Protein AF-A0AAW9DNQ5-F1 (afdb_monomer_lite)

InterPro domains:
  IPR019704 Flagellar assembly regulator 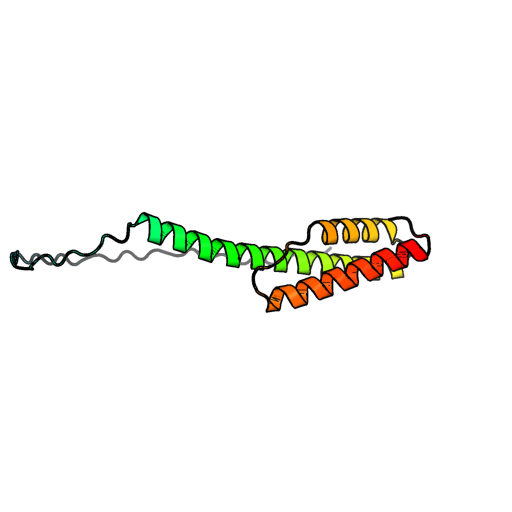FliX, class II [PF10768] (3-126)

Radius of gyration: 28.7 Å; chains: 1; bounding box: 38×47×78 Å

Organism: Acidiphilium acidophilum (NCBI:txid76588)

Sequence (133 aa):
MTRITGLGRISAIRNAKGTAQAVAGGFRVAEGGSALPLAATSPLGGLLAVQEVFGSQTRDRAAQLSGETVLGALGGLQAASMAGNDGQALAHLHDAVGAMIEPDDPALRRIIGAIRLRARVELARYRAIGAPV

Secondary structure (DSSP, 8-state):
------------------------------------------HHHHHHHHHHHHHHHHHHHHHHHHHHHHHHHHHHHHHHHHHT-HHHHHHHHHHHHHTPPPPSSHHHHHHHHHHHHHHHHHHHHHHHTT---

Foldseek 3Di:
DDDDDDDDDDDDDDDDDDDDDDDDDDDDDDDDDPDDPPPPPPVVVVVVVVVVVVVQVVLLVQLVVLLVQLVVLVVVQVVCVVVVNNQVSLVSNVVSLVPHGQHPDPVSNVVSVVSSVVSVVVNVVCVVVVHDD

pLDDT: mean 76.14, std 22.12, range [38.34, 98.5]

Structure (mmCIF, N/CA/C/O backbone):
data_AF-A0AAW9DNQ5-F1
#
_entry.id   AF-A0AAW9DNQ5-F1
#
loop_
_atom_site.group_PDB
_atom_site.id
_atom_site.type_symbol
_atom_site.label_atom_id
_atom_site.label_alt_id
_atom_site.label_comp_id
_atom_site.label_asym_id
_atom_site.label_entity_id
_atom_site.label_seq_id
_atom_site.pdbx_PDB_ins_code
_atom_site.Cartn_x
_atom_site.Cartn_y
_atom_site.Cartn_z
_atom_site.occupancy
_atom_site.B_iso_or_equiv
_atom_site.auth_seq_id
_atom_site.auth_comp_id
_atom_site.auth_asym_id
_atom_site.auth_atom_id
_atom_site.pdbx_PDB_model_num
ATOM 1 N N . MET A 1 1 ? 10.300 35.439 -9.929 1.00 38.66 1 MET A N 1
ATOM 2 C CA . MET A 1 1 ? 10.492 35.982 -8.565 1.00 38.66 1 MET A CA 1
ATOM 3 C C . MET A 1 1 ? 9.173 35.846 -7.826 1.00 38.66 1 MET A C 1
ATOM 5 O O . MET A 1 1 ? 8.280 36.650 -8.057 1.00 38.66 1 MET A O 1
ATOM 9 N N . THR A 1 2 ? 9.013 34.804 -7.012 1.00 48.41 2 THR A N 1
ATOM 10 C CA . THR A 1 2 ? 7.705 34.437 -6.443 1.00 48.41 2 THR A CA 1
ATOM 11 C C . THR A 1 2 ? 7.793 34.487 -4.921 1.00 48.41 2 THR A C 1
ATOM 13 O O . THR A 1 2 ? 8.558 33.741 -4.316 1.00 48.41 2 THR A O 1
ATOM 16 N N . ARG A 1 3 ? 7.059 35.434 -4.321 1.00 48.47 3 ARG A N 1
ATOM 17 C CA . ARG A 1 3 ? 6.917 35.630 -2.871 1.00 48.47 3 ARG A CA 1
ATOM 18 C C . ARG A 1 3 ? 5.901 34.628 -2.327 1.00 48.47 3 ARG A C 1
ATOM 20 O O . ARG A 1 3 ? 4.796 34.544 -2.852 1.00 48.47 3 ARG A O 1
ATOM 27 N N . ILE A 1 4 ? 6.267 33.916 -1.265 1.00 53.59 4 ILE A N 1
ATOM 28 C CA . ILE A 1 4 ? 5.344 33.075 -0.500 1.00 53.59 4 ILE A CA 1
ATOM 29 C C . ILE A 1 4 ? 4.783 33.927 0.640 1.00 53.59 4 ILE A C 1
ATOM 31 O O . ILE A 1 4 ? 5.520 34.425 1.490 1.00 53.59 4 ILE A O 1
ATOM 35 N N . THR A 1 5 ? 3.469 34.118 0.602 1.00 58.47 5 THR A N 1
ATOM 36 C CA . THR A 1 5 ? 2.667 34.890 1.551 1.00 58.47 5 THR A CA 1
ATOM 37 C C . THR A 1 5 ? 1.913 33.923 2.459 1.00 58.47 5 THR A C 1
ATOM 39 O O . THR A 1 5 ? 1.239 33.029 1.960 1.00 58.47 5 THR A O 1
ATOM 42 N N . GLY A 1 6 ? 1.953 34.168 3.773 1.00 42.50 6 GLY A N 1
ATOM 43 C CA . GLY A 1 6 ? 0.887 33.761 4.695 1.00 42.50 6 GLY A CA 1
ATOM 44 C C . GLY A 1 6 ? 1.216 32.630 5.670 1.00 42.50 6 GLY A C 1
ATOM 45 O O . GLY A 1 6 ? 0.739 31.515 5.505 1.00 42.50 6 GLY A O 1
ATOM 46 N N . LEU A 1 7 ? 1.922 32.948 6.761 1.00 50.47 7 LEU A N 1
ATOM 47 C CA . LEU A 1 7 ? 1.793 32.198 8.014 1.00 50.47 7 LEU A CA 1
ATOM 48 C C . LEU A 1 7 ? 0.756 32.912 8.887 1.00 50.47 7 LEU A C 1
ATOM 50 O O . LEU A 1 7 ? 0.969 34.033 9.356 1.00 50.47 7 LEU A O 1
ATOM 54 N N . GLY A 1 8 ? -0.401 32.268 9.028 1.00 39.94 8 GLY A N 1
ATOM 55 C CA . GLY A 1 8 ? -1.503 32.704 9.875 1.00 39.94 8 GLY A CA 1
ATOM 56 C C . GLY A 1 8 ? -1.114 32.693 11.351 1.00 39.94 8 GLY A C 1
ATOM 57 O O . GLY A 1 8 ? -0.495 31.759 11.854 1.00 39.94 8 GLY A O 1
ATOM 58 N N . ARG A 1 9 ? -1.484 33.776 12.031 1.00 46.16 9 ARG A N 1
ATOM 59 C CA . ARG A 1 9 ? -1.267 34.049 13.451 1.00 46.16 9 ARG A CA 1
ATOM 60 C C . ARG A 1 9 ? -2.047 33.054 14.314 1.00 46.16 9 ARG A C 1
ATOM 62 O O . ARG A 1 9 ? -3.271 33.016 14.237 1.00 46.16 9 ARG A O 1
ATOM 69 N N . ILE A 1 10 ? -1.361 32.320 15.188 1.00 48.88 10 ILE A N 1
ATOM 70 C CA . ILE A 1 10 ? -2.010 31.611 16.297 1.00 48.88 10 ILE A CA 1
ATOM 71 C C . ILE A 1 10 ? -2.187 32.629 17.426 1.00 48.88 10 ILE A C 1
ATOM 73 O O . ILE A 1 10 ? -1.230 33.029 18.087 1.00 48.88 10 ILE A O 1
ATOM 77 N N . SER A 1 11 ? -3.419 33.109 17.585 1.00 47.91 11 SER A N 1
ATOM 78 C CA . SER A 1 11 ? -3.811 33.989 18.683 1.00 47.91 11 SER A CA 1
ATOM 79 C C . SER A 1 11 ? -3.728 33.251 20.017 1.00 47.91 11 SER A C 1
ATOM 81 O O . SER A 1 11 ? -4.289 32.171 20.188 1.00 47.91 11 SER A O 1
ATOM 83 N N . ALA A 1 12 ? -3.037 33.877 20.966 1.00 46.91 12 ALA A N 1
ATOM 84 C CA . ALA A 1 12 ? -2.900 33.448 22.348 1.00 46.91 12 ALA A CA 1
ATOM 85 C C . ALA A 1 12 ? -4.264 33.295 23.046 1.00 46.91 12 ALA A C 1
ATOM 87 O O . ALA A 1 12 ? -5.072 34.228 23.066 1.00 46.91 12 ALA A O 1
ATOM 88 N N . ILE A 1 13 ? -4.485 32.143 23.682 1.00 50.28 13 ILE A N 1
ATOM 89 C CA . ILE A 1 13 ? -5.603 31.933 24.603 1.00 50.28 13 ILE A CA 1
ATOM 90 C C . ILE A 1 13 ? -5.226 32.582 25.941 1.00 50.28 13 ILE A C 1
ATOM 92 O O . ILE A 1 13 ? -4.349 32.117 26.667 1.00 50.28 13 ILE A O 1
ATOM 96 N N . ARG A 1 14 ? -5.875 33.713 26.234 1.00 48.34 14 ARG A N 1
ATOM 97 C CA . ARG A 1 14 ? -5.830 34.425 27.516 1.00 48.34 14 ARG A CA 1
ATOM 98 C C . ARG A 1 14 ? -6.705 33.670 28.521 1.00 48.34 14 ARG A C 1
ATOM 100 O O . ARG A 1 14 ? -7.923 33.675 28.381 1.00 48.34 14 ARG A O 1
ATOM 107 N N . ASN A 1 15 ? -6.100 33.073 29.547 1.00 48.44 15 ASN A N 1
ATOM 108 C CA . ASN A 1 15 ? -6.840 32.582 30.710 1.00 48.44 15 ASN A CA 1
ATOM 109 C C . ASN A 1 15 ? -7.339 33.779 31.529 1.00 48.44 15 ASN A C 1
ATOM 111 O O . ASN A 1 15 ? -6.552 34.534 32.103 1.00 48.44 15 ASN A O 1
ATOM 115 N N . ALA A 1 16 ? -8.657 33.969 31.531 1.00 47.88 16 ALA A N 1
ATOM 116 C CA . ALA A 1 16 ? -9.335 34.977 32.325 1.00 47.88 16 ALA A CA 1
ATOM 117 C C . ALA A 1 16 ? -9.365 34.561 33.803 1.00 47.88 16 ALA A C 1
ATOM 119 O O . ALA A 1 16 ? -9.721 33.445 34.172 1.00 47.88 16 ALA A O 1
ATOM 120 N N . LYS A 1 17 ? -8.961 35.517 34.631 1.00 42.25 17 LYS A N 1
ATOM 121 C CA . LYS A 1 17 ? -8.856 35.488 36.083 1.00 42.25 17 LYS A CA 1
ATOM 122 C C . LYS A 1 17 ? -10.260 35.646 36.682 1.00 42.25 17 LYS A C 1
ATOM 124 O O . LYS A 1 17 ? -10.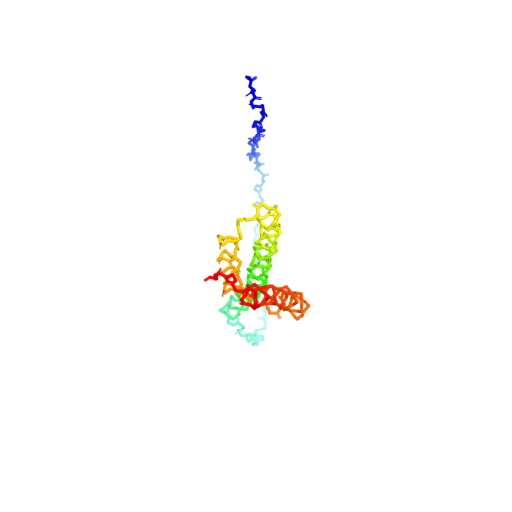783 36.754 36.713 1.00 42.25 17 LYS A O 1
ATOM 129 N N . GLY A 1 18 ? -10.871 34.546 37.119 1.00 44.25 18 GLY A N 1
ATOM 130 C CA . GLY A 1 18 ? -12.120 34.547 37.885 1.00 44.25 18 GLY A CA 1
ATOM 131 C C . GLY A 1 18 ? -11.828 34.516 39.383 1.00 44.25 18 GLY A C 1
ATOM 132 O O . GLY A 1 18 ? -11.438 33.486 39.922 1.00 44.25 18 GLY A O 1
ATOM 133 N N . THR A 1 19 ? -11.968 35.661 40.044 1.00 43.88 19 THR A N 1
ATOM 134 C CA . THR A 1 19 ? -11.915 35.812 41.502 1.00 43.88 19 THR A CA 1
ATOM 135 C C . THR A 1 19 ? -13.300 35.668 42.131 1.00 43.88 19 THR A C 1
ATOM 137 O O . THR A 1 19 ? -14.264 36.204 41.596 1.00 43.88 19 THR A O 1
ATOM 140 N N . ALA A 1 20 ? -13.295 35.080 43.334 1.00 43.16 20 ALA A N 1
ATOM 141 C CA . ALA A 1 20 ? -14.313 35.093 44.390 1.00 43.16 20 ALA A CA 1
ATOM 142 C C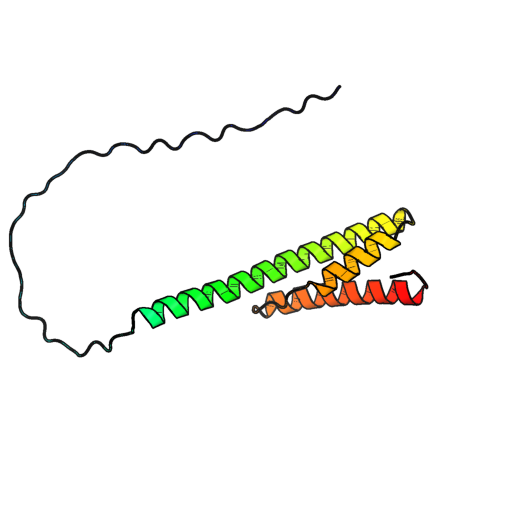 . ALA A 1 20 ? -15.534 34.173 44.208 1.00 43.16 20 ALA A C 1
ATOM 144 O O . ALA A 1 20 ? -16.368 34.395 43.345 1.00 43.16 20 ALA A O 1
ATOM 145 N N . GLN A 1 21 ? -15.701 33.212 45.126 1.00 47.22 21 GLN A N 1
ATOM 146 C CA . GLN A 1 21 ? -16.545 33.436 46.307 1.00 47.22 21 GLN A CA 1
ATOM 147 C C . GLN A 1 21 ? -16.286 32.345 47.359 1.00 47.22 21 GLN A C 1
ATOM 149 O O . GLN A 1 21 ? -16.518 31.161 47.127 1.00 47.22 21 GLN A O 1
ATOM 154 N N . ALA A 1 22 ? -15.771 32.752 48.519 1.00 48.47 22 ALA A N 1
ATOM 155 C CA . ALA A 1 22 ? -15.719 31.912 49.705 1.00 48.47 22 ALA A CA 1
ATOM 156 C C . ALA A 1 22 ? -17.140 31.778 50.266 1.00 48.47 22 ALA A C 1
ATOM 158 O O . ALA A 1 22 ? -17.753 32.780 50.633 1.00 48.47 22 ALA A O 1
ATOM 159 N N . VAL A 1 23 ? -17.652 30.551 50.344 1.00 51.50 23 VAL A N 1
ATOM 160 C CA . VAL A 1 23 ? -18.833 30.227 51.149 1.00 51.50 23 VAL A CA 1
ATOM 161 C C . VAL A 1 23 ? -18.341 29.472 52.372 1.00 51.50 23 VAL A C 1
ATOM 163 O O . VAL A 1 23 ? -18.025 28.286 52.321 1.00 51.50 23 VAL A O 1
ATOM 166 N N . ALA A 1 24 ? -18.232 30.208 53.474 1.00 49.72 24 ALA A N 1
ATOM 167 C CA . ALA A 1 24 ? -18.169 29.646 54.808 1.00 49.72 24 ALA A CA 1
ATOM 168 C C . ALA A 1 24 ? -19.566 29.110 55.162 1.00 49.72 24 ALA A C 1
ATOM 170 O O . ALA A 1 24 ? -20.521 29.877 55.260 1.00 49.72 24 ALA A O 1
ATOM 171 N N . GLY A 1 25 ? -19.684 27.796 55.338 1.00 51.50 25 GLY A N 1
ATOM 172 C CA . GLY A 1 25 ? -20.906 27.128 55.782 1.00 51.50 25 GLY A CA 1
ATOM 173 C C . GLY A 1 25 ? -20.544 25.807 56.450 1.00 51.50 25 GLY A C 1
ATOM 174 O O . GLY A 1 25 ? -20.099 24.875 55.790 1.00 51.50 25 GLY A O 1
ATOM 175 N N . GLY A 1 26 ? -20.648 25.767 57.777 1.00 58.72 26 GLY A N 1
ATOM 176 C CA . GLY A 1 26 ? -20.273 24.624 58.597 1.00 58.72 26 GLY A CA 1
ATOM 177 C C . GLY A 1 26 ? -21.319 23.503 58.657 1.00 58.72 26 GLY A C 1
ATOM 178 O O . GLY A 1 26 ? -22.515 23.743 58.553 1.00 58.72 26 GLY A O 1
ATOM 179 N N . PHE A 1 27 ? -20.786 22.309 58.947 1.00 38.34 27 PHE A N 1
ATOM 180 C CA . PHE A 1 27 ? -21.344 21.176 59.706 1.00 38.34 27 PHE A CA 1
ATOM 181 C C . PHE A 1 27 ? -22.540 20.380 59.123 1.00 38.34 27 PHE A C 1
ATOM 183 O O . PHE A 1 27 ? -23.679 20.829 59.167 1.00 38.34 27 PHE A O 1
ATOM 190 N N . ARG A 1 28 ? -22.321 19.102 58.759 1.00 53.38 28 ARG A N 1
ATOM 191 C CA . ARG A 1 28 ? -22.546 17.909 59.622 1.00 53.38 28 ARG A CA 1
ATOM 192 C C . ARG A 1 28 ? -22.280 16.598 58.870 1.00 53.38 28 ARG A C 1
ATOM 194 O O . ARG A 1 28 ? -22.666 16.443 57.718 1.00 53.38 28 ARG A O 1
ATOM 201 N N . VAL A 1 29 ? -21.656 15.650 59.568 1.00 51.66 29 VAL A N 1
ATOM 202 C CA . VAL A 1 29 ? -21.530 14.239 59.176 1.00 51.66 29 VAL A CA 1
ATOM 203 C C . VAL A 1 29 ? -22.832 13.524 59.534 1.00 51.66 29 VAL A C 1
ATOM 205 O O . VAL A 1 29 ? -23.277 13.605 60.678 1.00 51.66 29 VAL A O 1
ATOM 208 N N . ALA A 1 30 ? -23.431 12.828 58.568 1.00 50.88 30 ALA A N 1
ATOM 209 C CA . ALA A 1 30 ? -24.432 11.802 58.830 1.00 50.88 30 ALA A CA 1
ATOM 210 C C . ALA A 1 30 ? -23.722 10.441 58.823 1.00 50.88 30 ALA A C 1
ATOM 212 O O . ALA A 1 30 ? -23.404 9.902 57.764 1.00 50.88 30 ALA A O 1
ATOM 213 N N . GLU A 1 31 ? -23.434 9.910 60.010 1.00 53.22 31 GLU A N 1
ATOM 214 C CA . GLU A 1 31 ? -23.166 8.484 60.190 1.00 53.22 31 GLU A CA 1
ATOM 215 C C . GLU A 1 31 ? -24.489 7.729 60.039 1.00 53.22 31 GLU A C 1
ATOM 217 O O . GLU A 1 31 ? -25.462 8.032 60.729 1.00 53.22 31 GLU A O 1
ATOM 222 N N . GLY A 1 32 ? -24.534 6.754 59.129 1.00 53.16 32 GLY A N 1
ATOM 223 C CA . GLY A 1 32 ? -25.691 5.868 58.998 1.00 53.16 32 GLY A CA 1
ATOM 224 C C . GLY A 1 32 ? -25.974 5.398 57.577 1.00 53.16 32 GLY A C 1
ATOM 225 O O . GLY A 1 32 ? -27.073 5.599 57.074 1.00 53.16 32 GLY A O 1
ATOM 226 N N . GLY A 1 33 ? -24.998 4.761 56.927 1.00 45.62 33 GLY A N 1
ATOM 227 C CA . GLY A 1 33 ? -25.203 4.031 55.677 1.00 45.62 33 GLY A CA 1
ATOM 228 C C . GLY A 1 33 ? -24.685 2.610 55.834 1.00 45.62 33 GLY A C 1
ATOM 229 O O . GLY A 1 33 ? -23.479 2.393 55.818 1.00 45.62 33 GLY A O 1
ATOM 230 N N . SER A 1 34 ? -25.601 1.662 56.037 1.00 46.09 34 SER A N 1
ATOM 231 C CA . SER A 1 34 ? -25.336 0.222 56.064 1.00 46.09 34 SER A CA 1
ATOM 232 C C . SER A 1 34 ? -24.483 -0.180 54.856 1.00 46.09 34 SER A C 1
ATOM 234 O O . SER A 1 34 ? -24.891 -0.001 53.708 1.00 46.09 34 SER A O 1
ATOM 236 N N . ALA A 1 35 ? -23.274 -0.675 55.123 1.00 45.78 35 ALA A N 1
ATOM 237 C CA . ALA A 1 35 ? -22.356 -1.144 54.101 1.00 45.78 35 ALA A CA 1
ATOM 238 C C . ALA A 1 35 ? -22.896 -2.443 53.487 1.00 45.78 35 ALA A C 1
ATOM 240 O O . ALA A 1 35 ? -22.683 -3.537 54.008 1.00 45.78 35 ALA A O 1
ATOM 241 N N . LEU A 1 36 ? -23.591 -2.320 52.357 1.00 53.78 36 LEU A N 1
ATOM 242 C CA . LEU A 1 36 ? -23.678 -3.415 51.398 1.00 53.78 36 LEU A CA 1
ATOM 243 C C . LEU A 1 36 ? -22.254 -3.714 50.903 1.00 53.78 36 LEU A C 1
ATOM 245 O O . LEU A 1 36 ? -21.491 -2.767 50.681 1.00 53.78 36 LEU A O 1
ATOM 249 N N . PRO A 1 37 ? -21.868 -4.989 50.716 1.00 46.44 37 PRO A N 1
ATOM 250 C CA . PRO A 1 37 ? -20.580 -5.318 50.135 1.00 46.44 37 PRO A CA 1
ATOM 251 C C . PRO A 1 37 ? -20.601 -4.867 48.675 1.00 46.44 37 PRO A C 1
ATOM 253 O O . PRO A 1 37 ? -21.056 -5.580 47.782 1.00 46.44 37 PRO A O 1
ATOM 256 N N . LEU A 1 38 ? -20.126 -3.647 48.432 1.00 48.75 38 LEU A N 1
ATOM 257 C CA . LEU A 1 38 ? -19.744 -3.206 47.107 1.00 48.75 38 LEU A CA 1
ATOM 258 C C . LEU A 1 38 ? -18.535 -4.066 46.748 1.00 48.75 38 LEU A C 1
ATOM 260 O O . LEU A 1 38 ? -17.436 -3.850 47.262 1.00 48.75 38 LEU A O 1
ATOM 264 N N . ALA A 1 39 ? -18.764 -5.105 45.942 1.00 55.09 39 ALA A N 1
ATOM 265 C CA . ALA A 1 39 ? -17.691 -5.850 45.313 1.00 55.09 39 ALA A CA 1
ATOM 266 C C . ALA A 1 39 ? -16.758 -4.814 44.688 1.00 55.09 39 ALA A C 1
ATOM 268 O O . ALA A 1 39 ? -17.160 -4.066 43.797 1.00 55.09 39 ALA A O 1
ATOM 269 N N . ALA A 1 40 ? -15.550 -4.709 45.237 1.00 53.00 40 ALA A N 1
ATOM 270 C CA . ALA A 1 40 ? -14.548 -3.791 44.754 1.00 53.00 40 ALA A CA 1
ATOM 271 C C . ALA A 1 40 ? -14.217 -4.200 43.317 1.00 53.00 40 ALA A C 1
ATOM 273 O O . ALA A 1 40 ? -13.403 -5.091 43.078 1.00 53.00 40 ALA A O 1
ATOM 274 N N . THR A 1 41 ? -14.861 -3.558 42.343 1.00 54.91 41 THR A N 1
ATOM 275 C CA . THR A 1 41 ? -14.307 -3.428 41.003 1.00 54.91 41 THR A CA 1
ATOM 276 C C . THR A 1 41 ? -12.957 -2.773 41.200 1.00 54.91 41 THR A C 1
ATOM 278 O O . THR A 1 41 ? -12.873 -1.577 41.484 1.00 54.91 41 THR A O 1
ATOM 281 N N . SER A 1 42 ? -11.909 -3.594 41.160 1.00 54.09 42 SER A N 1
ATOM 282 C CA . SER A 1 42 ? -10.541 -3.130 41.288 1.00 54.09 42 SER A CA 1
ATOM 283 C C . SER A 1 42 ? -10.352 -1.972 40.304 1.00 54.09 42 SER A C 1
ATOM 285 O O . SER A 1 42 ? -10.617 -2.156 39.111 1.00 54.09 42 SER A O 1
ATOM 287 N N . PRO A 1 43 ? -9.920 -0.781 40.751 1.00 54.66 43 PRO A N 1
ATOM 288 C CA . PRO A 1 43 ? -9.722 0.372 39.870 1.00 54.66 43 PRO A CA 1
ATOM 289 C C . PRO A 1 43 ? -8.703 0.083 38.751 1.00 54.66 43 PRO A C 1
ATOM 291 O O . PRO A 1 43 ? -8.696 0.757 37.725 1.00 54.66 43 PRO A O 1
ATOM 294 N N . LEU A 1 44 ? -7.898 -0.975 38.905 1.00 57.09 44 LEU A N 1
ATOM 295 C CA . LEU A 1 44 ? -7.028 -1.521 37.863 1.00 57.09 44 LEU A CA 1
ATOM 296 C C . LEU A 1 44 ? -7.804 -2.128 36.682 1.00 57.09 44 LEU A C 1
ATOM 298 O O . LEU A 1 44 ? -7.385 -1.962 35.543 1.00 57.09 44 LEU A O 1
ATOM 302 N N . GLY A 1 45 ? -8.942 -2.787 36.922 1.00 55.72 45 GLY A N 1
ATOM 303 C CA . GLY A 1 45 ? -9.769 -3.373 35.860 1.00 55.72 45 GLY A CA 1
ATOM 304 C C . GLY A 1 45 ? -10.417 -2.313 34.967 1.00 55.72 45 GLY A C 1
ATOM 305 O O . GLY A 1 45 ? -10.466 -2.474 33.752 1.00 55.72 45 GLY A O 1
ATOM 306 N N . GLY A 1 46 ? -10.829 -1.184 35.555 1.00 59.12 46 GLY A N 1
ATOM 307 C CA . GLY A 1 46 ? -11.314 -0.027 34.798 1.00 59.12 46 GLY A CA 1
ATOM 308 C C . GLY A 1 46 ? -10.215 0.639 33.962 1.00 59.12 46 GLY A C 1
ATOM 309 O O . GLY A 1 46 ? -10.462 1.023 32.823 1.00 59.12 46 GLY A O 1
ATOM 310 N N . LEU A 1 47 ? -8.986 0.726 34.485 1.00 56.19 47 LEU A N 1
ATOM 311 C CA . LEU A 1 47 ? -7.846 1.281 33.746 1.00 56.19 47 LEU A CA 1
ATOM 312 C C . LEU A 1 47 ? -7.365 0.371 32.603 1.00 56.19 47 LEU A C 1
ATOM 314 O O . LEU A 1 47 ? -6.974 0.885 31.557 1.00 56.19 47 LEU A O 1
ATOM 318 N N . LEU A 1 48 ? -7.430 -0.954 32.762 1.00 57.06 48 LEU A N 1
ATOM 319 C CA . LEU A 1 48 ? -7.095 -1.909 31.696 1.00 57.06 48 LEU A CA 1
ATOM 320 C C . LEU A 1 48 ? -8.140 -1.912 30.573 1.00 57.06 48 LEU A C 1
ATOM 322 O O . LEU A 1 48 ? -7.773 -1.869 29.401 1.00 57.06 48 LEU A O 1
ATOM 326 N N . ALA A 1 49 ? -9.430 -1.858 30.915 1.00 58.91 49 ALA A N 1
ATOM 327 C CA . ALA A 1 49 ? -10.505 -1.787 29.924 1.00 58.91 49 ALA A CA 1
ATOM 328 C C . ALA A 1 49 ? -10.413 -0.521 29.049 1.00 58.91 49 ALA A C 1
ATOM 330 O O . ALA A 1 49 ? -10.683 -0.559 27.851 1.00 58.91 49 ALA A O 1
ATOM 331 N N . VAL A 1 50 ? -9.976 0.603 29.624 1.00 59.50 50 VAL A N 1
ATOM 332 C CA . VAL A 1 50 ? -9.744 1.842 28.869 1.00 59.50 50 VAL A CA 1
ATOM 333 C C . VAL A 1 50 ? -8.567 1.692 27.893 1.00 59.50 50 VAL A C 1
ATOM 335 O O . VAL A 1 50 ? -8.647 2.185 26.770 1.00 59.50 50 VAL A O 1
ATOM 338 N N . GLN A 1 51 ? -7.504 0.968 28.258 1.00 60.94 51 GLN A N 1
ATOM 339 C CA . GLN A 1 51 ? -6.362 0.731 27.363 1.00 60.94 51 GLN A CA 1
ATOM 340 C C . GLN A 1 51 ? -6.709 -0.183 26.179 1.00 60.94 51 GLN A C 1
ATOM 342 O O . GLN A 1 51 ? -6.266 0.087 25.063 1.00 60.94 51 GLN A O 1
ATOM 347 N N . GLU A 1 52 ? -7.532 -1.215 26.382 1.00 59.38 52 GLU A N 1
ATOM 348 C CA . GLU A 1 52 ? -7.976 -2.094 25.289 1.00 59.38 52 GLU A CA 1
ATOM 349 C C . GLU A 1 52 ? -8.839 -1.355 24.257 1.00 59.38 52 GLU A C 1
ATOM 351 O O . GLU A 1 52 ? -8.645 -1.534 23.053 1.00 59.38 52 GLU A O 1
ATOM 356 N N . VAL A 1 53 ? -9.728 -0.459 24.704 1.00 59.28 53 VAL A N 1
ATOM 357 C CA . VAL A 1 53 ? -10.572 0.351 23.806 1.00 59.28 53 VAL A CA 1
ATOM 358 C C . VAL A 1 53 ? -9.739 1.329 22.968 1.00 59.28 53 VAL A C 1
ATOM 360 O O . VAL A 1 53 ? -10.047 1.559 21.798 1.00 59.28 53 VAL A O 1
ATOM 363 N N . PHE A 1 54 ? -8.658 1.885 23.523 1.00 61.75 54 PHE A N 1
ATOM 364 C CA . PHE A 1 54 ? -7.726 2.702 22.741 1.00 61.75 54 PHE A CA 1
ATOM 365 C C . PHE A 1 54 ? -6.836 1.862 21.818 1.00 61.75 54 PHE A C 1
ATOM 367 O O . PHE A 1 54 ? -6.456 2.338 20.747 1.00 61.75 54 PHE A O 1
ATOM 374 N N . GLY A 1 55 ? -6.523 0.619 22.190 1.00 68.50 55 GLY A N 1
ATOM 375 C CA . GLY A 1 55 ? -5.711 -0.296 21.388 1.00 68.50 55 GLY A CA 1
ATOM 376 C C . GLY A 1 55 ? -6.343 -0.633 20.036 1.00 68.50 55 GLY A C 1
ATOM 377 O O . GLY A 1 55 ? -5.676 -0.501 19.007 1.00 68.50 55 GLY A O 1
ATOM 378 N N . SER A 1 56 ? -7.631 -0.987 20.021 1.00 70.69 56 SER A N 1
ATOM 379 C CA . SER A 1 56 ? -8.358 -1.307 18.781 1.00 70.69 56 SER A CA 1
ATOM 380 C C . SER A 1 56 ? -8.504 -0.088 17.864 1.00 70.69 56 SER A C 1
ATOM 382 O O . SER A 1 56 ? -8.150 -0.152 16.687 1.00 70.69 56 SER A O 1
ATOM 384 N N . GLN A 1 57 ? -8.886 1.075 18.408 1.00 79.00 57 GLN A N 1
ATOM 385 C CA . GLN A 1 57 ? -8.958 2.322 17.629 1.00 79.00 57 GLN A CA 1
ATOM 386 C C . GLN A 1 57 ? -7.595 2.747 17.067 1.00 79.00 57 GLN A C 1
ATOM 388 O O . GLN A 1 57 ? -7.509 3.271 15.954 1.00 79.00 57 GLN A O 1
ATOM 393 N N . THR A 1 58 ? -6.512 2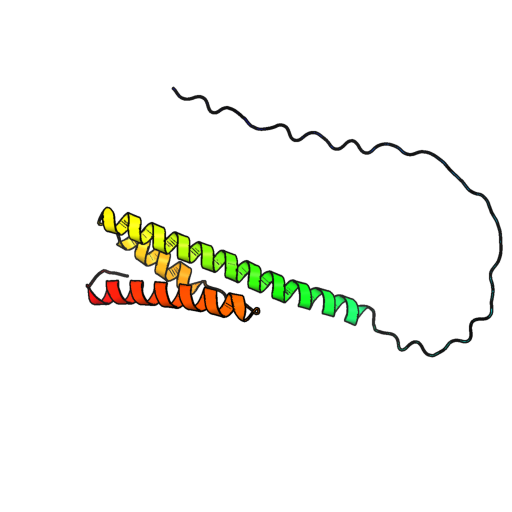.515 17.813 1.00 87.19 58 THR A N 1
ATOM 394 C CA . THR A 1 58 ? -5.152 2.824 17.351 1.00 87.19 58 THR A CA 1
ATOM 395 C C . THR A 1 58 ? -4.734 1.898 16.211 1.00 87.19 58 THR A C 1
ATOM 397 O O . THR A 1 58 ? -4.148 2.369 15.234 1.00 87.19 58 THR A O 1
ATOM 400 N N . ARG A 1 59 ? -5.069 0.602 16.288 1.00 91.25 59 ARG A N 1
ATOM 401 C CA . ARG A 1 59 ? -4.797 -0.365 15.216 1.00 91.25 59 ARG A CA 1
ATOM 402 C C . ARG A 1 59 ? -5.575 -0.035 13.945 1.00 91.25 59 ARG A C 1
ATOM 404 O O . ARG A 1 59 ? -4.971 0.001 12.877 1.00 91.25 59 ARG A O 1
ATOM 411 N N . ASP A 1 60 ? -6.864 0.274 14.053 1.00 94.00 60 ASP A N 1
ATOM 412 C CA . ASP A 1 60 ? -7.688 0.650 12.899 1.00 94.00 60 ASP A CA 1
ATOM 413 C C . ASP A 1 60 ? -7.181 1.936 12.237 1.00 94.00 60 ASP A C 1
ATOM 415 O O . ASP A 1 60 ? -7.061 2.009 11.013 1.00 94.00 60 ASP A O 1
ATOM 419 N N . ARG A 1 61 ? -6.782 2.933 13.033 1.00 94.75 61 ARG A N 1
ATOM 420 C CA . ARG A 1 61 ? -6.171 4.160 12.509 1.00 94.75 61 ARG A CA 1
ATOM 421 C C . ARG A 1 61 ? -4.835 3.893 11.815 1.00 94.75 61 ARG A C 1
ATOM 423 O O . ARG A 1 61 ? -4.571 4.454 10.755 1.00 94.75 61 ARG A O 1
ATOM 430 N N . ALA A 1 62 ? -3.993 3.033 12.382 1.00 95.31 62 ALA A N 1
ATOM 431 C CA . 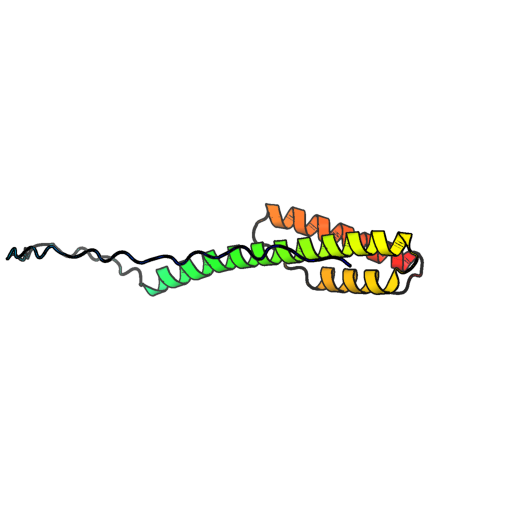ALA A 1 62 ? -2.732 2.648 11.756 1.00 95.31 62 ALA A CA 1
ATOM 432 C C . ALA A 1 62 ? -2.965 1.878 10.442 1.00 95.31 62 ALA A C 1
ATOM 434 O O . ALA A 1 62 ? -2.282 2.126 9.448 1.00 95.31 62 ALA A O 1
ATOM 435 N N . ALA A 1 63 ? -3.976 1.005 10.403 1.00 96.81 63 ALA A N 1
ATOM 436 C CA . ALA A 1 63 ? -4.392 0.312 9.190 1.00 96.81 63 ALA A CA 1
ATOM 437 C C . ALA A 1 63 ? -4.871 1.297 8.110 1.00 96.81 63 ALA A C 1
ATOM 439 O O . ALA A 1 63 ? -4.431 1.177 6.966 1.00 96.81 63 ALA A O 1
ATOM 440 N N . GLN A 1 64 ? -5.678 2.306 8.466 1.00 97.50 64 GLN A N 1
ATOM 441 C CA . GLN A 1 64 ? -6.098 3.376 7.547 1.00 97.50 64 GLN A CA 1
ATOM 442 C C . GLN A 1 64 ? -4.897 4.109 6.941 1.00 97.50 64 GLN A C 1
ATOM 444 O O . GLN A 1 64 ? -4.782 4.163 5.719 1.00 97.50 64 GLN A O 1
ATOM 449 N N . LEU A 1 65 ? -3.963 4.582 7.773 1.00 97.56 65 LEU A N 1
ATOM 450 C CA . LEU A 1 65 ? -2.751 5.273 7.312 1.00 97.56 65 LEU A CA 1
ATOM 451 C C . LEU A 1 65 ? -1.895 4.387 6.393 1.00 97.56 65 LEU A C 1
ATOM 453 O O . LEU A 1 65 ? -1.384 4.847 5.370 1.00 97.56 65 LEU A O 1
ATOM 457 N N . SER A 1 66 ? -1.763 3.097 6.717 1.00 97.31 66 SER A N 1
ATOM 458 C CA . SER A 1 66 ? -1.053 2.149 5.850 1.00 97.31 66 SER A CA 1
ATOM 459 C C . SER A 1 66 ? -1.784 1.933 4.515 1.00 97.31 66 SER A C 1
ATOM 461 O O . SER A 1 66 ? -1.147 1.852 3.466 1.00 97.31 66 SER A O 1
ATOM 463 N N . GLY A 1 67 ? -3.121 1.921 4.522 1.00 97.88 67 GLY A N 1
ATOM 464 C CA . GLY A 1 67 ? -3.948 1.845 3.318 1.00 97.88 67 GLY A CA 1
ATOM 465 C C . GLY A 1 67 ? -3.796 3.076 2.425 1.00 97.88 67 GLY A C 1
ATOM 466 O O . GLY A 1 67 ? -3.579 2.931 1.223 1.00 97.88 67 GLY A O 1
ATOM 467 N N . GLU A 1 68 ? -3.836 4.276 3.006 1.00 98.31 68 GLU A N 1
ATOM 468 C CA . GLU A 1 68 ? -3.567 5.540 2.305 1.00 98.31 68 GLU A CA 1
ATOM 469 C C . GLU A 1 68 ? -2.168 5.551 1.682 1.00 98.31 68 GLU A C 1
ATOM 471 O O . GLU A 1 68 ? -2.005 5.944 0.527 1.00 98.31 68 GLU A O 1
ATOM 476 N N . THR A 1 69 ? -1.171 5.043 2.409 1.00 98.25 69 THR A N 1
ATOM 477 C CA . THR A 1 69 ? 0.205 4.919 1.912 1.00 98.25 69 THR A CA 1
ATOM 478 C C . THR A 1 69 ? 0.273 4.026 0.670 1.00 98.25 69 THR A C 1
ATOM 480 O O . THR A 1 69 ? 0.896 4.397 -0.325 1.00 98.25 69 THR A O 1
ATOM 483 N N . VAL A 1 70 ? -0.415 2.879 0.675 1.00 98.38 70 VAL A N 1
ATOM 484 C CA . VAL A 1 70 ? -0.472 1.976 -0.488 1.00 98.38 70 VAL A CA 1
ATOM 485 C C . VAL A 1 70 ? -1.233 2.597 -1.658 1.00 98.38 70 VAL A C 1
ATOM 487 O O . VAL A 1 70 ? -0.797 2.466 -2.800 1.00 98.38 70 VAL A O 1
ATOM 490 N N . LEU A 1 71 ? -2.340 3.301 -1.408 1.00 98.50 71 LEU A N 1
ATOM 491 C CA . LEU A 1 71 ? -3.065 4.026 -2.457 1.00 98.50 71 LEU A CA 1
ATOM 492 C C . LEU A 1 71 ? -2.192 5.116 -3.094 1.00 98.50 71 LEU A C 1
ATOM 494 O O . LEU A 1 71 ? -2.165 5.244 -4.318 1.00 98.50 71 LEU A O 1
ATOM 498 N N . GLY A 1 72 ? -1.429 5.850 -2.282 1.00 98.31 72 GLY A N 1
ATOM 499 C CA . GLY A 1 72 ? -0.439 6.814 -2.755 1.00 98.31 72 GLY A CA 1
ATOM 500 C C . GLY A 1 72 ? 0.651 6.160 -3.608 1.00 98.31 72 GLY A C 1
ATOM 501 O O . GLY A 1 72 ? 0.949 6.648 -4.696 1.00 98.31 72 GLY A O 1
ATOM 502 N N . ALA A 1 73 ? 1.194 5.020 -3.170 1.00 98.00 73 ALA A N 1
ATOM 503 C CA . ALA A 1 73 ? 2.190 4.266 -3.931 1.00 98.00 73 ALA A CA 1
ATOM 504 C C . ALA A 1 73 ? 1.636 3.736 -5.267 1.00 98.00 73 ALA A C 1
ATOM 506 O O . ALA A 1 73 ? 2.326 3.799 -6.282 1.00 98.00 73 ALA A O 1
ATOM 507 N N . LEU A 1 74 ? 0.377 3.282 -5.304 1.00 97.94 74 LEU A N 1
ATOM 508 C CA . LEU A 1 74 ? -0.305 2.887 -6.542 1.00 97.94 74 LEU A CA 1
ATOM 509 C C . LEU A 1 74 ? -0.450 4.063 -7.516 1.00 97.94 74 LEU A C 1
ATOM 511 O O . LEU A 1 74 ? -0.163 3.909 -8.702 1.00 97.94 74 LEU A O 1
ATOM 515 N N . GLY A 1 75 ? -0.863 5.234 -7.026 1.00 97.69 75 GLY A N 1
ATOM 516 C CA . GLY A 1 75 ? -0.931 6.449 -7.841 1.00 97.69 75 GLY A CA 1
ATOM 517 C C . GLY A 1 75 ? 0.447 6.877 -8.357 1.00 97.69 75 GLY A C 1
ATOM 518 O O . GLY A 1 75 ? 0.597 7.210 -9.532 1.00 97.69 75 GLY A O 1
ATOM 519 N N . GLY A 1 76 ? 1.474 6.791 -7.507 1.00 96.81 76 GLY A N 1
ATOM 520 C CA . GLY A 1 76 ? 2.866 7.040 -7.883 1.00 96.81 76 GLY A CA 1
ATOM 521 C C . GLY A 1 76 ? 3.361 6.092 -8.976 1.00 96.81 76 GLY A C 1
ATOM 522 O O . GLY A 1 76 ? 3.964 6.542 -9.946 1.00 96.81 76 GLY A O 1
ATOM 523 N N . LEU A 1 77 ? 3.037 4.800 -8.877 1.00 96.19 77 LEU A N 1
ATOM 524 C CA . LEU A 1 77 ? 3.355 3.806 -9.903 1.00 96.19 77 LEU A CA 1
ATOM 525 C C . LEU A 1 77 ? 2.651 4.096 -11.232 1.00 96.19 77 LEU A C 1
ATOM 527 O O . LEU A 1 77 ? 3.267 3.973 -12.285 1.00 96.19 77 LEU A O 1
ATOM 531 N N . GLN A 1 78 ? 1.384 4.511 -11.210 1.00 95.31 78 GLN A N 1
ATOM 532 C CA . GLN A 1 78 ? 0.673 4.903 -12.431 1.00 95.31 78 GLN A CA 1
ATOM 533 C C . GLN A 1 78 ? 1.333 6.108 -13.109 1.00 95.31 78 GLN A C 1
ATOM 535 O O . GLN A 1 78 ? 1.526 6.100 -14.323 1.00 95.31 78 GLN A O 1
ATOM 540 N N . ALA A 1 79 ? 1.719 7.123 -12.332 1.00 96.75 79 ALA A N 1
ATOM 541 C CA . ALA A 1 79 ? 2.440 8.281 -12.852 1.00 96.75 79 ALA A CA 1
ATOM 542 C C . ALA A 1 79 ? 3.811 7.896 -13.432 1.00 96.75 79 ALA A C 1
ATOM 544 O O . ALA A 1 79 ? 4.155 8.323 -14.533 1.00 96.75 79 ALA A O 1
ATOM 545 N N . ALA A 1 80 ? 4.561 7.050 -12.722 1.00 94.69 80 ALA A N 1
ATOM 546 C CA . ALA A 1 80 ? 5.857 6.540 -13.153 1.00 94.69 80 ALA A CA 1
ATOM 547 C C . ALA A 1 80 ? 5.766 5.714 -14.449 1.00 94.69 80 ALA A C 1
ATOM 549 O O . ALA A 1 80 ? 6.572 5.931 -15.351 1.00 94.69 80 ALA A O 1
ATOM 550 N N . SER A 1 81 ? 4.725 4.884 -14.579 1.00 92.44 81 SER A N 1
ATOM 551 C CA . SER A 1 81 ? 4.407 4.089 -15.777 1.00 92.44 81 SER A CA 1
ATOM 552 C C . SER A 1 81 ? 4.209 4.939 -17.021 1.00 92.44 81 SER A C 1
ATOM 554 O O . SER A 1 81 ? 4.727 4.621 -18.090 1.00 92.44 81 SER A O 1
ATOM 556 N N . MET A 1 82 ? 3.530 6.077 -16.884 1.00 94.75 82 MET A N 1
ATOM 557 C CA . MET A 1 82 ? 3.373 7.016 -17.996 1.00 94.75 82 MET A CA 1
ATOM 558 C C . MET A 1 82 ? 4.692 7.700 -18.387 1.00 94.75 82 MET A C 1
ATOM 560 O O . MET A 1 82 ? 4.832 8.140 -19.525 1.00 94.75 82 MET A O 1
ATOM 564 N N . ALA A 1 83 ? 5.655 7.780 -17.467 1.00 93.75 83 ALA A N 1
ATOM 565 C CA . ALA A 1 83 ? 6.991 8.321 -17.707 1.00 93.75 83 ALA A CA 1
ATOM 566 C C . ALA A 1 83 ? 8.033 7.246 -18.088 1.00 93.75 83 ALA A C 1
ATOM 568 O O . ALA A 1 83 ? 9.163 7.599 -18.422 1.00 93.75 83 ALA A O 1
ATOM 569 N N . GLY A 1 84 ? 7.676 5.957 -18.033 1.00 90.50 84 GLY A N 1
ATOM 570 C CA . GLY A 1 84 ? 8.576 4.829 -18.286 1.00 90.50 84 GLY A CA 1
ATOM 571 C C . GLY A 1 84 ? 9.651 4.610 -17.212 1.00 90.50 84 GLY A C 1
ATOM 572 O O . GLY A 1 84 ? 10.71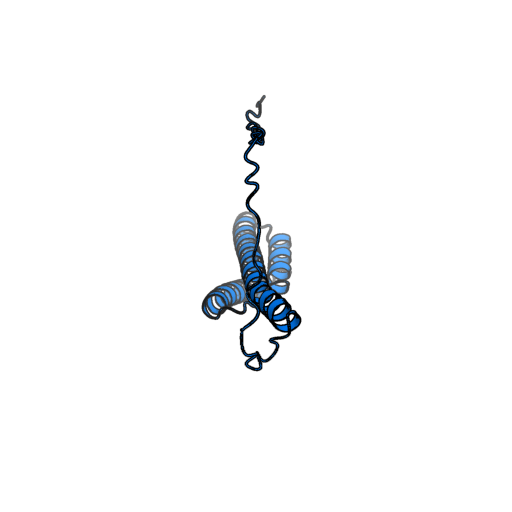3 4.078 -17.531 1.00 90.50 84 GLY A O 1
ATOM 573 N N . ASN A 1 85 ? 9.421 5.037 -15.964 1.00 89.94 85 ASN A N 1
ATOM 574 C CA . ASN A 1 85 ? 10.391 4.931 -14.862 1.00 89.94 85 ASN A CA 1
ATOM 575 C C . ASN A 1 85 ? 9.830 4.163 -13.651 1.00 89.94 85 ASN A C 1
ATOM 577 O O . ASN A 1 85 ? 9.693 4.694 -12.549 1.00 89.94 85 ASN A O 1
ATOM 581 N N . ASP A 1 86 ? 9.492 2.896 -13.868 1.00 91.75 86 ASP A N 1
ATOM 582 C CA . ASP A 1 86 ? 8.603 2.150 -12.967 1.00 91.75 86 ASP A CA 1
ATOM 583 C C . ASP A 1 86 ? 9.340 1.540 -11.772 1.00 91.75 86 ASP A C 1
ATOM 585 O O . ASP A 1 86 ? 8.732 1.292 -10.733 1.00 91.75 86 ASP A O 1
ATOM 589 N N . GLY A 1 87 ? 10.654 1.318 -11.893 1.00 91.00 87 GLY A N 1
ATOM 590 C CA . GLY A 1 87 ? 11.431 0.507 -10.949 1.00 91.00 87 GLY A CA 1
ATOM 591 C C . GLY A 1 87 ? 11.363 1.006 -9.504 1.00 91.00 87 GLY A C 1
ATOM 592 O O . GLY A 1 87 ? 11.024 0.246 -8.600 1.00 91.00 87 GLY A O 1
ATOM 593 N N . GLN A 1 88 ? 11.609 2.300 -9.271 1.00 93.69 88 GLN A N 1
ATOM 594 C CA . GLN A 1 88 ? 11.549 2.855 -7.913 1.00 93.69 88 GLN A CA 1
ATOM 595 C C . GLN A 1 88 ? 10.121 2.841 -7.350 1.00 93.69 88 GLN A C 1
ATOM 597 O O . GLN A 1 88 ? 9.919 2.578 -6.164 1.00 93.69 88 GLN A O 1
ATOM 602 N N . ALA A 1 89 ? 9.121 3.107 -8.193 1.00 95.31 89 ALA A N 1
ATOM 603 C CA . ALA A 1 89 ? 7.728 3.109 -7.769 1.00 95.31 89 ALA A CA 1
ATOM 604 C C . ALA A 1 89 ? 7.221 1.692 -7.443 1.00 95.31 89 ALA A C 1
ATOM 606 O O . ALA A 1 89 ? 6.442 1.522 -6.505 1.00 95.31 89 ALA A O 1
ATOM 607 N N . LEU A 1 90 ? 7.700 0.671 -8.164 1.00 96.12 90 LEU A N 1
ATOM 608 C CA . LEU A 1 90 ? 7.426 -0.738 -7.876 1.00 96.12 90 LEU A CA 1
ATOM 609 C C . LEU A 1 90 ? 8.012 -1.170 -6.533 1.00 96.12 90 LEU A C 1
ATOM 611 O O . LEU A 1 90 ? 7.288 -1.768 -5.735 1.00 96.12 90 LEU A O 1
ATOM 615 N N . ALA A 1 91 ? 9.271 -0.819 -6.259 1.00 95.19 91 ALA A N 1
ATOM 616 C CA . ALA A 1 91 ? 9.909 -1.097 -4.973 1.00 95.19 91 ALA A CA 1
ATOM 617 C C . ALA A 1 91 ? 9.147 -0.425 -3.816 1.00 95.19 91 ALA A C 1
ATOM 619 O O . ALA A 1 91 ? 8.770 -1.080 -2.846 1.00 95.19 91 ALA A O 1
ATOM 620 N N . HIS A 1 92 ? 8.796 0.857 -3.966 1.00 96.50 92 HIS A N 1
ATOM 621 C CA . HIS A 1 92 ? 7.984 1.575 -2.978 1.00 96.50 92 HIS A CA 1
ATOM 622 C C . HIS A 1 92 ? 6.614 0.922 -2.741 1.00 96.50 92 HIS A C 1
ATOM 624 O O . HIS A 1 92 ? 6.163 0.831 -1.598 1.00 96.50 92 HIS A O 1
ATOM 630 N N . LEU A 1 93 ? 5.934 0.462 -3.798 1.00 97.81 93 LEU A N 1
ATOM 631 C CA . LEU A 1 93 ? 4.661 -0.245 -3.660 1.00 97.81 93 LEU A CA 1
ATOM 632 C C . LEU A 1 93 ? 4.837 -1.581 -2.929 1.00 97.81 93 LEU A C 1
ATOM 634 O O . LEU A 1 93 ? 4.018 -1.919 -2.075 1.00 97.81 93 LEU A O 1
ATOM 638 N N . HIS A 1 94 ? 5.889 -2.333 -3.252 1.00 97.31 94 HIS A N 1
ATOM 639 C CA . HIS A 1 94 ? 6.205 -3.595 -2.593 1.00 97.31 94 HIS A CA 1
ATOM 640 C C . HIS A 1 94 ? 6.395 -3.405 -1.081 1.00 97.31 94 HIS A C 1
ATOM 642 O O . HIS A 1 94 ? 5.758 -4.104 -0.287 1.00 97.31 94 HIS A O 1
ATOM 648 N N . ASP A 1 95 ? 7.184 -2.406 -0.690 1.00 97.50 95 ASP A N 1
ATOM 649 C CA . ASP A 1 95 ? 7.453 -2.094 0.714 1.00 97.50 95 ASP A CA 1
ATOM 650 C C . ASP A 1 95 ? 6.193 -1.610 1.443 1.00 97.50 95 ASP A C 1
ATOM 652 O O . ASP A 1 95 ? 5.878 -2.090 2.536 1.00 97.50 95 ASP A O 1
ATOM 656 N N . ALA A 1 96 ? 5.407 -0.727 0.816 1.00 97.75 96 ALA A N 1
ATOM 657 C CA . ALA A 1 96 ? 4.158 -0.229 1.389 1.00 97.75 96 ALA A CA 1
ATOM 658 C C . ALA A 1 96 ? 3.146 -1.360 1.646 1.00 97.75 96 ALA A C 1
ATOM 660 O O . ALA A 1 96 ? 2.495 -1.387 2.691 1.00 97.75 96 ALA A O 1
ATOM 661 N N . VAL A 1 97 ? 3.032 -2.323 0.723 1.00 97.75 97 VAL A N 1
ATOM 662 C CA . VAL A 1 97 ? 2.164 -3.501 0.895 1.00 97.75 97 VAL A CA 1
ATOM 663 C C . VAL A 1 97 ? 2.666 -4.406 2.019 1.00 97.75 97 VAL A C 1
ATOM 665 O O . VAL A 1 97 ? 1.852 -4.936 2.779 1.00 97.75 97 VAL A O 1
ATOM 668 N N . GLY A 1 98 ? 3.986 -4.587 2.134 1.00 96.81 98 GLY A N 1
ATOM 669 C CA . GLY A 1 98 ? 4.612 -5.369 3.204 1.00 96.81 98 GLY A CA 1
ATOM 670 C C . GLY A 1 98 ? 4.384 -4.780 4.598 1.00 96.81 98 GLY A C 1
ATOM 671 O O . GLY A 1 98 ? 4.255 -5.531 5.563 1.00 96.81 98 GLY A O 1
ATOM 672 N N . ALA A 1 99 ? 4.261 -3.455 4.695 1.00 97.00 99 ALA A N 1
ATOM 673 C CA . ALA A 1 99 ? 4.016 -2.733 5.941 1.00 97.00 99 ALA A CA 1
ATOM 674 C C . ALA A 1 99 ? 2.525 -2.599 6.324 1.00 97.00 99 ALA A C 1
ATOM 676 O O . ALA A 1 99 ? 2.211 -1.997 7.352 1.00 97.00 99 ALA A O 1
ATOM 677 N N . MET A 1 100 ? 1.590 -3.125 5.522 1.00 96.75 100 MET A N 1
ATOM 678 C CA . MET A 1 100 ? 0.156 -2.979 5.799 1.00 96.75 100 MET A CA 1
ATOM 679 C C . MET A 1 100 ? -0.269 -3.699 7.078 1.00 96.75 100 MET A C 1
ATOM 681 O O . MET A 1 100 ? -0.071 -4.906 7.227 1.00 96.75 100 MET A O 1
ATOM 685 N N . ILE A 1 101 ? -0.988 -2.979 7.934 1.00 94.50 101 ILE A N 1
ATOM 686 C CA . ILE A 1 101 ? -1.528 -3.505 9.189 1.00 94.50 101 ILE A CA 1
ATOM 687 C C . ILE A 1 101 ? -2.936 -4.060 8.953 1.00 94.50 101 ILE A C 1
ATOM 689 O O . ILE A 1 101 ? -3.720 -3.505 8.183 1.00 94.50 101 ILE A O 1
ATOM 693 N N . GLU A 1 102 ? -3.259 -5.170 9.616 1.00 95.00 102 GLU A N 1
ATOM 694 C CA . GLU A 1 102 ? -4.615 -5.717 9.626 1.00 95.00 102 GLU A CA 1
ATOM 695 C C . GLU A 1 102 ? -5.475 -4.994 10.683 1.00 95.00 102 GLU A C 1
ATOM 697 O O . GLU A 1 102 ? -5.067 -4.953 11.848 1.00 95.00 102 GLU A O 1
ATOM 702 N N . PRO A 1 103 ? -6.634 -4.425 10.306 1.00 96.00 103 PRO A N 1
ATOM 703 C CA . PRO A 1 103 ? -7.553 -3.770 11.237 1.00 96.00 103 PRO A CA 1
ATOM 704 C C . PRO A 1 103 ? -8.414 -4.772 12.025 1.00 96.00 103 PRO A C 1
ATOM 706 O O . PRO A 1 103 ? -8.678 -5.901 11.580 1.00 96.00 103 PRO A O 1
ATOM 709 N N . ASP A 1 104 ? -8.915 -4.319 13.171 1.00 94.62 104 ASP A N 1
ATOM 710 C CA . ASP A 1 104 ? -9.836 -5.059 14.033 1.00 94.62 104 ASP A CA 1
ATOM 711 C C . ASP A 1 104 ? -11.289 -4.899 13.549 1.00 94.62 104 ASP A C 1
ATOM 713 O O . ASP A 1 104 ? -12.042 -5.882 13.559 1.00 94.62 104 ASP A O 1
ATOM 717 N N . ASP A 1 105 ? -11.661 -3.723 13.025 1.00 95.12 105 ASP A N 1
ATOM 718 C CA . ASP A 1 105 ? -12.975 -3.494 12.413 1.00 95.12 105 ASP A CA 1
ATOM 719 C C . ASP A 1 105 ? -13.175 -4.356 11.142 1.00 95.12 105 ASP A C 1
ATOM 721 O O . ASP A 1 105 ? -12.442 -4.209 10.156 1.00 95.12 105 ASP A O 1
ATOM 725 N N . PRO A 1 106 ? -14.195 -5.238 11.095 1.00 96.88 106 PRO A N 1
ATOM 726 C CA . PRO A 1 106 ? -14.470 -6.071 9.927 1.00 96.88 106 PRO A CA 1
ATOM 727 C C . PRO A 1 106 ? -14.891 -5.292 8.671 1.00 96.88 106 PRO A C 1
ATOM 729 O O . PRO A 1 106 ? -14.722 -5.798 7.556 1.00 96.88 106 PRO A O 1
ATOM 732 N N . ALA A 1 107 ? -15.459 -4.088 8.794 1.00 96.88 107 ALA A N 1
ATOM 733 C CA . ALA A 1 107 ? -15.752 -3.260 7.626 1.00 96.88 107 ALA A CA 1
ATOM 734 C C . ALA A 1 107 ? -14.458 -2.710 7.015 1.00 96.88 107 ALA A C 1
ATOM 736 O O . ALA A 1 107 ? -14.198 -2.942 5.829 1.00 96.88 107 ALA A O 1
ATOM 737 N N . LEU A 1 108 ? -13.608 -2.090 7.835 1.00 97.00 108 LEU A N 1
ATOM 738 C CA . LEU A 1 108 ? -12.285 -1.634 7.423 1.00 97.00 108 LEU A CA 1
ATOM 739 C C . LEU A 1 108 ? -11.419 -2.779 6.884 1.00 97.00 108 LEU A C 1
ATOM 741 O O . LEU A 1 108 ? -10.771 -2.618 5.852 1.00 97.00 108 LEU A O 1
ATOM 745 N N . ARG A 1 109 ? -11.471 -3.968 7.495 1.00 98.06 109 ARG A N 1
ATOM 746 C CA . ARG A 1 109 ? -10.740 -5.158 7.031 1.00 98.06 109 ARG A CA 1
ATOM 747 C C . ARG A 1 109 ? -11.044 -5.521 5.587 1.00 98.06 109 ARG A C 1
ATOM 749 O O . ARG A 1 109 ? -10.131 -5.816 4.821 1.00 98.06 109 ARG A O 1
ATOM 756 N N . ARG A 1 110 ? -12.316 -5.462 5.186 1.00 98.25 110 ARG A N 1
ATOM 757 C CA . ARG A 1 110 ? -12.721 -5.734 3.797 1.00 98.25 110 ARG A CA 1
ATOM 758 C C . ARG A 1 110 ? -12.127 -4.713 2.827 1.00 98.25 110 ARG A C 1
ATOM 760 O O . ARG A 1 110 ? -11.638 -5.099 1.768 1.00 98.25 110 ARG A O 1
ATOM 767 N N . ILE A 1 111 ? -12.127 -3.434 3.204 1.00 98.12 111 ILE A N 1
ATOM 768 C CA . ILE A 1 111 ? -11.560 -2.349 2.390 1.00 98.12 111 ILE A CA 1
ATOM 769 C C . ILE A 1 111 ? -10.039 -2.512 2.266 1.00 98.12 111 ILE A C 1
ATOM 771 O O . ILE A 1 111 ? -9.511 -2.558 1.156 1.00 98.12 111 ILE A O 1
ATOM 775 N N . ILE A 1 112 ? -9.340 -2.670 3.391 1.00 98.19 112 ILE A N 1
ATOM 776 C CA . ILE A 1 112 ? -7.888 -2.880 3.436 1.00 98.19 112 ILE A CA 1
ATOM 777 C C . ILE A 1 112 ? -7.491 -4.144 2.661 1.00 98.19 112 ILE A C 1
ATOM 779 O O . ILE A 1 112 ? -6.531 -4.123 1.889 1.00 98.19 112 ILE A O 1
ATOM 783 N N . GLY A 1 113 ? -8.266 -5.223 2.786 1.00 98.00 113 GLY A N 1
ATOM 784 C CA . GLY A 1 113 ? -8.079 -6.455 2.022 1.00 98.00 113 GLY A CA 1
ATOM 785 C C . GLY A 1 113 ? -8.190 -6.245 0.510 1.00 98.00 113 GLY A C 1
ATOM 786 O O . GLY A 1 113 ? -7.351 -6.750 -0.238 1.00 98.00 113 GLY A O 1
ATOM 787 N N . ALA A 1 114 ? -9.166 -5.458 0.050 1.00 98.38 114 ALA A N 1
ATOM 788 C CA . ALA A 1 114 ? -9.319 -5.124 -1.366 1.00 98.38 114 ALA A CA 1
ATOM 789 C C . ALA A 1 114 ? -8.137 -4.293 -1.898 1.00 98.38 114 ALA A C 1
ATOM 791 O O . ALA A 1 114 ? -7.614 -4.589 -2.976 1.00 98.38 114 ALA A O 1
ATOM 792 N N . ILE A 1 115 ? -7.667 -3.307 -1.124 1.00 98.25 115 ILE A N 1
ATOM 793 C CA . ILE A 1 115 ? -6.482 -2.501 -1.463 1.00 98.25 115 ILE A CA 1
ATOM 794 C C . ILE A 1 115 ? -5.243 -3.400 -1.576 1.00 98.25 115 ILE A C 1
ATOM 796 O O . ILE A 1 115 ? -4.533 -3.360 -2.584 1.00 98.25 115 ILE A O 1
ATOM 800 N N . ARG A 1 116 ? -5.018 -4.270 -0.583 1.00 98.25 116 ARG A N 1
ATOM 801 C CA . ARG A 1 116 ? -3.895 -5.219 -0.564 1.00 98.25 116 ARG A CA 1
ATOM 802 C C . ARG A 1 116 ? -3.933 -6.162 -1.766 1.00 98.25 116 ARG A C 1
ATOM 804 O O . ARG A 1 116 ? -2.901 -6.395 -2.394 1.00 98.25 116 ARG A O 1
ATOM 811 N N . LEU A 1 117 ? -5.109 -6.699 -2.101 1.00 98.31 117 LEU A N 1
ATOM 812 C CA . LEU A 1 117 ? -5.285 -7.570 -3.264 1.00 98.31 117 LEU A CA 1
ATOM 813 C C . LEU A 1 117 ? -4.932 -6.835 -4.558 1.00 98.31 117 LEU A C 1
ATOM 815 O O . LEU A 1 117 ? -4.152 -7.356 -5.354 1.00 98.31 117 LEU A O 1
ATOM 819 N N . ARG A 1 118 ? -5.456 -5.619 -4.751 1.00 98.00 118 ARG A N 1
ATOM 820 C CA . ARG A 1 118 ? -5.160 -4.815 -5.941 1.00 98.00 118 ARG A CA 1
ATOM 821 C C . ARG A 1 118 ? -3.661 -4.574 -6.092 1.00 98.00 118 ARG A C 1
ATOM 823 O O . ARG A 1 118 ? -3.124 -4.802 -7.171 1.00 98.00 118 ARG A O 1
ATOM 830 N N . ALA A 1 119 ? -2.984 -4.178 -5.017 1.00 97.94 119 ALA A N 1
ATOM 831 C CA . ALA A 1 119 ? -1.550 -3.926 -5.050 1.00 97.94 119 ALA A CA 1
ATOM 832 C C . ALA A 1 119 ? -0.730 -5.189 -5.368 1.00 97.94 119 ALA A C 1
ATOM 834 O O . ALA A 1 119 ? 0.190 -5.141 -6.181 1.00 97.94 119 ALA A O 1
ATOM 835 N N . ARG A 1 120 ? -1.107 -6.347 -4.809 1.00 97.38 120 ARG A N 1
ATOM 836 C CA . ARG A 1 120 ? -0.468 -7.635 -5.132 1.00 97.38 120 ARG A CA 1
ATOM 837 C C . ARG A 1 120 ? -0.663 -8.046 -6.589 1.00 97.38 120 ARG A C 1
ATOM 839 O O . ARG A 1 120 ? 0.274 -8.560 -7.192 1.00 97.38 120 ARG A O 1
ATOM 846 N N . VAL A 1 121 ? -1.851 -7.820 -7.150 1.00 97.56 121 VAL A N 1
ATOM 847 C CA . VAL A 1 121 ? -2.127 -8.093 -8.568 1.00 97.56 121 VAL A CA 1
ATOM 848 C C . VAL A 1 121 ? -1.253 -7.223 -9.465 1.00 97.56 121 VAL A C 1
ATOM 850 O O . VAL A 1 121 ? -0.672 -7.741 -10.414 1.00 97.56 121 VAL A O 1
ATOM 853 N N . GLU A 1 122 ? -1.108 -5.933 -9.157 1.00 96.00 122 GLU A N 1
ATOM 854 C CA . GLU A 1 122 ? -0.221 -5.053 -9.925 1.00 96.00 122 GLU A CA 1
ATOM 855 C C . GLU A 1 122 ? 1.236 -5.528 -9.849 1.00 96.00 122 GLU A C 1
ATOM 857 O O . GLU A 1 122 ? 1.853 -5.746 -10.889 1.00 96.00 122 GLU A O 1
ATOM 862 N N . LEU A 1 123 ? 1.766 -5.812 -8.655 1.00 95.81 123 LEU A N 1
ATOM 863 C CA . LEU A 1 123 ? 3.126 -6.352 -8.505 1.00 95.81 123 LEU A CA 1
ATOM 864 C C . LEU A 1 123 ? 3.325 -7.658 -9.293 1.00 95.81 123 LEU A C 1
ATOM 866 O O . LEU A 1 123 ? 4.347 -7.843 -9.954 1.00 95.81 123 LEU A O 1
ATOM 870 N N . ALA A 1 124 ? 2.342 -8.562 -9.267 1.00 95.25 124 ALA A N 1
ATOM 871 C CA . ALA A 1 124 ? 2.387 -9.800 -10.040 1.00 95.25 124 ALA A CA 1
ATOM 872 C C . ALA A 1 124 ? 2.360 -9.546 -11.556 1.00 95.25 124 ALA A C 1
ATOM 874 O O . ALA A 1 124 ? 3.087 -10.209 -12.297 1.00 95.25 124 ALA A O 1
ATOM 875 N N . ARG A 1 125 ? 1.573 -8.567 -12.021 1.00 94.00 125 ARG A N 1
ATOM 876 C CA . ARG A 1 125 ? 1.518 -8.174 -13.436 1.00 94.00 125 ARG A CA 1
ATOM 877 C C . ARG A 1 125 ? 2.881 -7.697 -13.929 1.00 94.00 125 ARG A C 1
ATOM 879 O O . ARG A 1 125 ? 3.314 -8.117 -14.995 1.00 94.00 125 ARG A O 1
ATOM 886 N N . TYR A 1 126 ? 3.574 -6.876 -13.144 1.00 91.75 126 TYR A N 1
ATOM 887 C CA . TYR A 1 126 ? 4.910 -6.390 -13.496 1.00 91.75 126 TYR A CA 1
ATOM 888 C C . TYR A 1 126 ? 5.959 -7.506 -13.510 1.00 91.75 126 TYR A C 1
ATOM 890 O O . TYR A 1 126 ? 6.742 -7.586 -14.455 1.00 91.75 126 TYR A O 1
ATOM 898 N N . ARG A 1 127 ? 5.905 -8.439 -12.550 1.00 89.88 127 ARG A N 1
ATOM 899 C CA . ARG A 1 127 ? 6.757 -9.644 -12.569 1.00 89.88 127 ARG A CA 1
ATOM 900 C C . ARG A 1 127 ? 6.541 -10.484 -13.827 1.00 89.88 127 ARG A C 1
ATOM 902 O O . ARG A 1 127 ? 7.508 -10.945 -14.420 1.00 89.88 127 ARG A O 1
ATOM 909 N N . ALA A 1 128 ? 5.290 -10.660 -14.254 1.00 88.50 128 ALA A N 1
ATOM 910 C CA . ALA A 1 128 ? 4.959 -11.432 -15.451 1.00 88.50 128 ALA A CA 1
ATOM 911 C C . ALA A 1 128 ? 5.462 -10.779 -16.752 1.00 88.50 128 ALA A C 1
ATOM 913 O O . ALA A 1 128 ? 5.769 -11.483 -17.708 1.00 88.50 128 ALA A O 1
ATOM 914 N N . ILE A 1 129 ? 5.565 -9.447 -16.782 1.00 87.19 129 ILE A N 1
ATOM 915 C CA . ILE A 1 129 ? 6.055 -8.675 -17.937 1.00 87.19 129 ILE A CA 1
ATOM 916 C C . ILE A 1 129 ? 7.597 -8.558 -17.925 1.00 87.19 129 ILE A C 1
ATOM 918 O O . ILE A 1 129 ? 8.192 -8.047 -18.869 1.00 87.19 129 ILE A O 1
ATOM 922 N N . GLY A 1 130 ? 8.268 -9.083 -16.892 1.00 75.94 130 GLY A N 1
ATOM 923 C CA . GLY A 1 130 ? 9.729 -9.065 -16.776 1.00 75.94 130 GLY A CA 1
ATOM 924 C C . GLY A 1 130 ? 10.295 -7.756 -16.223 1.00 75.94 130 GLY A C 1
ATOM 925 O O . GLY A 1 130 ? 11.490 -7.504 -16.366 1.00 75.94 130 GLY A O 1
ATOM 926 N N . ALA A 1 131 ? 9.467 -6.924 -15.587 1.00 69.12 131 ALA A N 1
ATOM 927 C CA . ALA A 1 131 ? 9.961 -5.754 -14.875 1.00 69.12 131 ALA A CA 1
ATOM 928 C C . ALA A 1 131 ? 10.653 -6.189 -13.565 1.00 69.12 131 ALA A C 1
ATOM 930 O O . ALA A 1 131 ? 10.088 -7.009 -12.829 1.00 69.12 131 ALA A O 1
ATOM 931 N N . PRO A 1 132 ? 11.856 -5.668 -13.258 1.00 61.56 132 PRO A N 1
ATOM 932 C CA . PRO A 1 132 ? 12.506 -5.929 -11.980 1.00 61.56 132 PRO A CA 1
ATOM 933 C C . PRO A 1 132 ? 11.667 -5.324 -10.845 1.00 61.56 132 PRO A C 1
ATOM 935 O O . PRO A 1 132 ? 11.181 -4.197 -10.963 1.00 61.56 132 PRO A O 1
ATOM 938 N N . VAL A 1 133 ? 11.484 -6.100 -9.774 1.00 58.28 133 VAL A N 1
ATOM 939 C CA . VAL A 1 133 ? 10.834 -5.674 -8.521 1.00 58.28 133 VAL A CA 1
ATOM 940 C C . VAL A 1 133 ? 11.899 -5.414 -7.479 1.00 58.28 133 VAL A C 1
ATOM 942 O O . VAL A 1 133 ? 12.808 -6.270 -7.388 1.00 58.28 133 VAL A O 1
#